Protein AF-A0A6I7F597-F1 (afdb_monomer_lite)

pLDDT: mean 78.73, std 21.81, range [27.98, 98.12]

Structure (mmCIF, N/CA/C/O backbone):
data_AF-A0A6I7F597-F1
#
_entry.id   AF-A0A6I7F597-F1
#
loop_
_atom_site.group_PDB
_atom_site.id
_atom_site.type_symbol
_atom_site.label_atom_id
_atom_site.label_alt_id
_atom_site.label_comp_id
_atom_site.label_asym_id
_atom_site.label_entity_id
_atom_site.label_seq_id
_atom_site.pdbx_PDB_ins_code
_atom_site.Cartn_x
_atom_site.Cartn_y
_atom_site.Cartn_z
_atom_site.occupancy
_atom_site.B_iso_or_equiv
_atom_site.auth_seq_id
_atom_site.auth_comp_id
_atom_site.auth_asym_id
_atom_site.auth_atom_id
_atom_site.pdbx_PDB_model_num
ATOM 1 N N . MET A 1 1 ? -23.644 -11.770 -2.701 1.00 31.27 1 MET A N 1
ATOM 2 C CA . MET A 1 1 ? -23.398 -11.623 -4.152 1.00 31.27 1 MET A CA 1
ATOM 3 C C . MET A 1 1 ? -21.929 -11.269 -4.325 1.00 31.27 1 MET A C 1
ATOM 5 O O . MET A 1 1 ? -21.565 -10.110 -4.203 1.00 31.27 1 MET A O 1
ATOM 9 N N . PHE A 1 2 ? -21.070 -12.281 -4.450 1.00 27.98 2 PHE A N 1
ATOM 10 C CA . PHE A 1 2 ? -19.623 -12.098 -4.568 1.00 27.98 2 PHE A CA 1
ATOM 11 C C . PHE A 1 2 ? -19.279 -11.944 -6.046 1.00 27.98 2 PHE A C 1
ATOM 13 O O . PHE A 1 2 ? -19.239 -12.925 -6.782 1.00 27.98 2 PHE A O 1
ATOM 20 N N . ILE A 1 3 ? -19.077 -10.710 -6.496 1.00 38.09 3 ILE A N 1
ATOM 21 C CA . ILE A 1 3 ? -18.437 -10.456 -7.786 1.00 38.09 3 ILE A CA 1
ATOM 22 C C . ILE A 1 3 ? -16.937 -10.677 -7.599 1.00 38.09 3 ILE A C 1
ATOM 24 O O . ILE A 1 3 ? -16.197 -9.772 -7.223 1.00 38.09 3 ILE A O 1
ATOM 28 N N . TYR A 1 4 ? -16.512 -11.920 -7.826 1.00 29.45 4 TYR A N 1
ATOM 29 C CA . TYR A 1 4 ? -15.136 -12.227 -8.190 1.00 29.45 4 TYR A CA 1
ATOM 30 C C . TYR A 1 4 ? -14.792 -11.369 -9.413 1.00 29.45 4 TYR A C 1
ATOM 32 O O . TYR A 1 4 ? -15.266 -11.636 -10.513 1.00 29.45 4 TYR A O 1
ATOM 40 N N . PHE A 1 5 ? -13.951 -10.353 -9.237 1.00 33.75 5 PHE A N 1
ATOM 41 C CA . PHE A 1 5 ? -13.165 -9.796 -10.339 1.00 33.75 5 PHE A CA 1
ATOM 42 C C . PHE A 1 5 ? -11.995 -10.761 -10.614 1.00 33.75 5 PHE A C 1
ATOM 44 O O . PHE A 1 5 ? -10.827 -10.403 -10.510 1.00 33.75 5 PHE A O 1
ATOM 51 N N . SER A 1 6 ? -12.322 -12.025 -10.906 1.00 36.94 6 SER A N 1
ATOM 52 C CA . SER A 1 6 ? -11.429 -12.875 -11.691 1.00 36.94 6 SER A CA 1
ATOM 53 C C . SER A 1 6 ? -11.524 -12.369 -13.121 1.00 36.94 6 SER A C 1
ATOM 55 O O . SER A 1 6 ? -12.610 -12.031 -13.582 1.00 36.94 6 SER A O 1
ATOM 57 N N . ASP A 1 7 ? -10.383 -12.308 -13.791 1.00 34.28 7 ASP A N 1
ATOM 58 C CA . ASP A 1 7 ? -10.235 -11.949 -15.204 1.00 34.28 7 ASP A CA 1
ATOM 59 C C . ASP A 1 7 ? -10.052 -10.450 -15.468 1.00 34.28 7 ASP A C 1
ATOM 61 O O . ASP A 1 7 ? -10.675 -9.837 -16.335 1.00 34.28 7 ASP A O 1
ATOM 65 N N . ALA A 1 8 ? -9.069 -9.862 -14.789 1.00 35.69 8 ALA A N 1
ATOM 66 C CA . ALA A 1 8 ? -8.280 -8.795 -15.394 1.00 35.69 8 ALA A CA 1
ATOM 67 C C . ALA A 1 8 ? -6.912 -9.352 -15.811 1.00 35.69 8 ALA A C 1
ATOM 69 O O . ALA A 1 8 ? -5.879 -9.030 -15.227 1.00 35.69 8 ALA A O 1
ATOM 70 N N . HIS A 1 9 ? -6.891 -10.184 -16.857 1.00 35.91 9 HIS A N 1
ATOM 71 C CA . HIS A 1 9 ? -5.687 -10.272 -17.676 1.00 35.91 9 HIS A CA 1
ATOM 72 C C . HIS A 1 9 ? -5.339 -8.848 -18.152 1.00 35.91 9 HIS A C 1
ATOM 74 O O . HIS A 1 9 ? -6.214 -8.165 -18.692 1.00 35.91 9 HIS A O 1
ATOM 80 N N . PRO A 1 10 ? -4.088 -8.376 -18.005 1.00 37.34 10 PRO A N 1
ATOM 81 C CA . PRO A 1 10 ? -3.702 -7.014 -18.387 1.00 37.34 10 PRO A CA 1
ATOM 82 C C . PRO A 1 10 ? -3.719 -6.772 -19.909 1.00 37.34 10 PRO A C 1
ATOM 84 O O . PRO A 1 10 ? -3.392 -5.683 -20.364 1.00 37.34 10 PRO A O 1
ATOM 87 N N . PHE A 1 11 ? -4.151 -7.759 -20.696 1.00 39.16 11 PHE A N 1
ATOM 88 C CA . PHE A 1 11 ? -4.411 -7.658 -22.126 1.00 39.16 11 PHE A CA 1
ATOM 89 C C . PHE A 1 11 ? -5.892 -7.924 -22.410 1.00 39.16 11 PHE A C 1
ATOM 91 O O . PHE A 1 11 ? -6.252 -8.853 -23.131 1.00 39.16 11 PHE A O 1
ATOM 98 N N . ARG A 1 12 ? -6.783 -7.102 -21.848 1.00 40.56 12 ARG A N 1
ATOM 99 C CA . ARG A 1 12 ? -8.114 -6.951 -22.441 1.00 40.56 12 A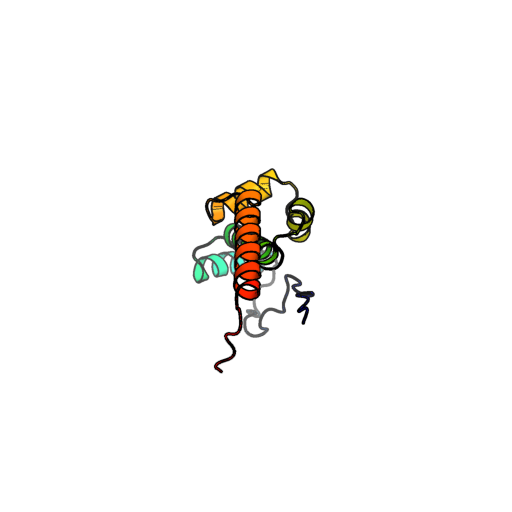RG A CA 1
ATOM 100 C C . ARG A 1 12 ? -7.876 -6.424 -23.854 1.00 40.56 12 ARG A C 1
ATOM 102 O O . ARG A 1 12 ? -7.258 -5.376 -24.013 1.00 40.56 12 ARG A O 1
ATOM 109 N N . SER A 1 13 ? -8.276 -7.212 -24.847 1.00 37.88 13 SER A N 1
ATOM 110 C CA . SER A 1 13 ? -8.184 -6.924 -26.279 1.00 37.88 13 SER A CA 1
ATOM 111 C C . SER A 1 13 ? -8.329 -5.428 -26.555 1.00 37.88 13 SER A C 1
ATOM 113 O O . SER A 1 13 ? -9.405 -4.861 -26.341 1.00 37.88 13 SER A O 1
ATOM 115 N N . PHE A 1 14 ? -7.239 -4.801 -27.003 1.00 46.34 14 PHE A N 1
ATOM 116 C CA . PHE A 1 14 ? -7.268 -3.440 -27.523 1.00 46.34 14 PHE A CA 1
ATOM 117 C C . PHE A 1 14 ? -8.377 -3.350 -28.580 1.00 46.34 14 PHE A C 1
ATOM 119 O O . PHE A 1 14 ? -8.545 -4.306 -29.349 1.00 46.34 14 PHE A O 1
ATOM 126 N N . PRO A 1 15 ? -9.152 -2.253 -28.642 1.00 38.28 15 PRO A N 1
ATOM 127 C CA . PRO A 1 15 ? -10.126 -2.078 -29.707 1.00 38.28 15 PRO A CA 1
ATOM 128 C C . PRO A 1 15 ? -9.402 -2.247 -31.046 1.00 38.28 15 PRO A C 1
ATOM 130 O O . PRO A 1 15 ? -8.496 -1.484 -31.378 1.00 38.28 15 PRO A O 1
ATOM 133 N N . SER A 1 16 ? -9.803 -3.266 -31.812 1.00 43.72 16 SER A N 1
ATOM 134 C CA . SER A 1 16 ? -9.207 -3.626 -33.109 1.00 43.72 16 SER A CA 1
ATOM 135 C C . SER A 1 16 ? -9.181 -2.458 -34.108 1.00 43.72 16 SER A C 1
ATOM 137 O O . SER A 1 16 ? -8.486 -2.534 -35.116 1.00 43.72 16 SER A O 1
ATOM 139 N N . ALA A 1 17 ? -9.924 -1.382 -33.836 1.00 42.06 17 ALA A N 1
ATOM 140 C CA . ALA A 1 17 ? -10.024 -0.185 -34.659 1.00 42.06 17 ALA A CA 1
ATOM 141 C C . ALA A 1 17 ? -8.843 0.800 -34.516 1.00 42.06 17 ALA A C 1
ATOM 143 O O . ALA A 1 17 ? -8.757 1.732 -35.308 1.00 42.06 17 ALA A O 1
ATOM 144 N N . ALA A 1 18 ? -7.941 0.618 -33.542 1.00 44.28 18 ALA A N 1
ATOM 145 C CA . ALA A 1 18 ? -6.822 1.540 -33.301 1.00 44.28 18 ALA A CA 1
ATOM 146 C C . ALA A 1 18 ? -5.446 0.988 -33.714 1.00 44.28 18 ALA A C 1
ATOM 148 O O . ALA A 1 18 ? -4.431 1.619 -33.435 1.00 44.28 18 ALA A O 1
ATOM 149 N N . ILE A 1 19 ? -5.377 -0.177 -34.370 1.00 50.47 19 ILE A N 1
ATOM 150 C CA . ILE A 1 19 ? -4.105 -0.734 -34.849 1.00 50.47 19 ILE A CA 1
ATOM 151 C C . ILE A 1 19 ? -3.723 -0.004 -36.144 1.00 50.47 19 ILE A C 1
ATOM 153 O O . ILE A 1 19 ? -4.351 -0.242 -37.177 1.00 50.47 19 ILE A O 1
ATOM 157 N N . PRO A 1 20 ? -2.687 0.857 -36.166 1.00 46.78 20 PRO A N 1
ATOM 158 C CA . PRO A 1 20 ? -2.216 1.425 -37.415 1.00 46.78 20 PRO A CA 1
ATOM 159 C C . PRO A 1 20 ? -1.567 0.277 -38.188 1.00 46.78 20 PRO A C 1
ATOM 161 O O . PRO A 1 20 ? -0.551 -0.268 -37.754 1.00 46.78 20 PRO A O 1
ATOM 164 N N . HIS A 1 21 ? -2.131 -0.089 -39.338 1.00 51.06 21 HIS A N 1
ATOM 165 C CA . HIS A 1 21 ? -1.700 -1.202 -40.200 1.00 51.06 21 HIS A CA 1
ATOM 166 C C . HIS A 1 21 ? -0.277 -1.054 -40.798 1.00 51.06 21 HIS A C 1
ATOM 168 O O . HIS A 1 21 ? 0.044 -1.664 -41.814 1.00 51.06 21 HIS A O 1
ATOM 174 N N . LYS A 1 22 ? 0.597 -0.224 -40.213 1.00 51.47 22 LYS A N 1
ATOM 175 C CA . LYS A 1 22 ? 1.879 0.172 -40.800 1.00 51.47 22 LYS A CA 1
ATOM 176 C C . LYS A 1 22 ? 2.988 0.413 -39.769 1.00 51.47 22 LYS A C 1
ATOM 178 O O . LYS A 1 22 ? 3.646 1.445 -39.821 1.00 51.47 22 LYS A O 1
ATOM 183 N N . LYS A 1 23 ? 3.226 -0.504 -38.822 1.00 50.03 23 LYS A N 1
ATOM 184 C CA . LYS A 1 23 ? 4.443 -0.473 -37.975 1.00 50.03 23 LYS A CA 1
ATOM 185 C C . LYS A 1 23 ? 4.973 -1.892 -37.727 1.00 50.03 23 LYS A C 1
ATOM 187 O O . LYS A 1 23 ? 4.344 -2.674 -37.024 1.00 50.03 23 LYS A O 1
ATOM 192 N N . SER A 1 24 ? 6.122 -2.223 -38.324 1.00 56.75 24 SER A N 1
ATOM 193 C CA . SER A 1 24 ? 6.662 -3.593 -38.424 1.00 56.75 24 SER A CA 1
ATOM 194 C C . SER A 1 24 ? 7.518 -4.062 -37.236 1.00 56.75 24 SER A C 1
ATOM 196 O O . SER A 1 24 ? 8.068 -5.158 -37.289 1.00 56.75 24 SER A O 1
ATOM 198 N N . SER A 1 25 ? 7.658 -3.270 -36.165 1.00 74.44 25 SER A N 1
ATOM 199 C CA . SER A 1 25 ? 8.523 -3.607 -35.025 1.00 74.44 25 SER A CA 1
ATOM 200 C C . SER A 1 25 ? 7.832 -3.390 -33.683 1.00 74.44 25 SER A C 1
ATOM 202 O O . SER A 1 25 ? 7.248 -2.333 -33.438 1.00 74.44 25 SER A O 1
ATOM 204 N N . ILE A 1 26 ? 7.978 -4.371 -32.789 1.00 67.94 26 ILE A N 1
ATOM 205 C CA . ILE A 1 26 ? 7.560 -4.331 -31.379 1.00 67.94 26 ILE A CA 1
ATOM 206 C C . ILE A 1 26 ? 8.097 -3.069 -30.673 1.00 67.94 26 ILE A C 1
ATOM 208 O O . ILE A 1 26 ? 7.407 -2.475 -29.849 1.00 67.94 26 ILE A O 1
ATOM 212 N N . ALA A 1 27 ? 9.289 -2.587 -31.043 1.00 70.19 27 ALA A N 1
ATOM 213 C CA . ALA A 1 27 ? 9.853 -1.357 -30.485 1.00 70.19 27 ALA A CA 1
ATOM 214 C C . ALA A 1 27 ? 9.014 -0.113 -30.829 1.00 70.19 27 ALA A C 1
ATOM 216 O O . ALA A 1 27 ? 8.787 0.744 -29.977 1.00 70.19 27 ALA A O 1
ATOM 217 N N . ALA A 1 28 ? 8.503 -0.028 -32.061 1.00 69.81 28 ALA A N 1
ATOM 218 C CA . ALA A 1 28 ? 7.656 1.085 -32.486 1.00 69.81 28 ALA A CA 1
ATOM 219 C C . ALA A 1 28 ? 6.298 1.077 -31.765 1.00 69.81 28 ALA A C 1
ATOM 221 O O . ALA A 1 28 ? 5.740 2.144 -31.492 1.00 69.81 28 ALA A O 1
ATOM 222 N N . TRP A 1 29 ? 5.793 -0.113 -31.427 1.00 72.50 29 TRP A N 1
ATOM 223 C CA . TRP A 1 29 ? 4.602 -0.282 -30.597 1.00 72.50 29 TRP A CA 1
ATOM 224 C C . TRP A 1 29 ? 4.814 0.260 -29.190 1.00 72.50 29 TRP A C 1
ATOM 226 O O . TRP A 1 29 ? 4.041 1.112 -28.762 1.00 72.50 29 TRP A O 1
ATOM 236 N N . PHE A 1 30 ? 5.901 -0.138 -28.523 1.00 75.75 30 PHE A N 1
ATOM 237 C CA . PHE A 1 30 ? 6.220 0.371 -27.190 1.00 75.75 30 PHE A CA 1
ATOM 238 C C . PHE A 1 30 ? 6.267 1.898 -27.165 1.00 75.75 30 PHE A C 1
ATOM 240 O O . PHE A 1 30 ? 5.524 2.510 -26.403 1.00 75.75 30 PHE A O 1
ATOM 247 N N . VAL A 1 31 ? 7.075 2.526 -28.027 1.00 76.19 31 VAL A N 1
ATOM 248 C CA . VAL A 1 31 ? 7.205 3.996 -28.052 1.00 76.19 31 VAL A CA 1
ATOM 249 C C . VAL A 1 31 ? 5.856 4.685 -28.278 1.00 76.19 31 VAL A C 1
ATOM 251 O O . VAL A 1 31 ? 5.560 5.675 -27.614 1.00 76.19 31 VAL A O 1
ATOM 254 N N . THR A 1 32 ? 5.017 4.145 -29.167 1.00 78.88 32 THR A N 1
ATOM 255 C CA . THR A 1 32 ? 3.690 4.721 -29.433 1.00 78.88 32 THR A CA 1
ATOM 256 C C . THR A 1 32 ? 2.804 4.657 -28.184 1.00 78.88 32 THR A C 1
ATOM 258 O O . THR A 1 32 ? 2.266 5.682 -27.781 1.00 78.88 32 THR A O 1
ATOM 261 N N . SER A 1 33 ? 2.718 3.503 -27.515 1.00 75.62 33 SER A N 1
ATOM 262 C CA . SER A 1 33 ? 1.912 3.349 -26.295 1.00 75.62 33 SER A CA 1
ATOM 263 C C . SER A 1 33 ? 2.425 4.192 -25.119 1.00 75.62 33 SER A C 1
ATOM 265 O O . SER A 1 33 ? 1.637 4.673 -24.306 1.00 75.62 33 SER A O 1
ATOM 267 N N . PHE A 1 34 ? 3.743 4.400 -25.018 1.00 82.56 34 PHE A N 1
ATOM 268 C CA . PHE A 1 34 ? 4.330 5.308 -24.026 1.00 82.56 34 PHE A CA 1
ATOM 269 C C . PHE A 1 34 ? 3.891 6.760 -24.249 1.00 82.56 34 PHE A C 1
ATOM 271 O O . PHE A 1 34 ? 3.503 7.428 -23.288 1.00 82.56 34 PHE A O 1
ATOM 278 N N . ASN A 1 35 ? 3.939 7.229 -25.498 1.00 80.88 35 ASN A N 1
ATOM 279 C CA . ASN A 1 35 ? 3.528 8.586 -25.853 1.00 80.88 35 ASN A CA 1
ATOM 280 C C . ASN A 1 35 ? 2.023 8.785 -25.664 1.00 80.88 35 ASN A C 1
ATOM 282 O O . ASN A 1 35 ? 1.621 9.781 -25.078 1.00 80.88 35 ASN A O 1
ATOM 286 N N . GLU A 1 36 ? 1.203 7.808 -26.047 1.00 82.56 36 GLU A N 1
ATOM 287 C CA . GLU A 1 36 ? -0.250 7.859 -25.860 1.00 82.56 36 GLU A CA 1
ATOM 288 C C . GLU A 1 36 ? -0.638 7.995 -24.378 1.00 82.56 36 GLU A C 1
ATOM 290 O O . GLU A 1 36 ? -1.479 8.818 -24.022 1.00 82.56 36 GLU A O 1
ATOM 295 N N . ALA A 1 37 ? 0.016 7.253 -23.478 1.00 80.19 37 ALA A N 1
ATOM 296 C CA . ALA A 1 37 ? -0.230 7.394 -22.043 1.00 80.19 37 ALA A CA 1
ATOM 297 C C . ALA A 1 37 ? 0.092 8.810 -21.534 1.00 80.19 37 ALA A C 1
ATOM 299 O O . ALA A 1 37 ? -0.660 9.362 -20.726 1.00 80.19 37 ALA A O 1
ATOM 300 N N . LEU A 1 38 ? 1.187 9.404 -22.018 1.00 85.62 38 LEU A N 1
ATOM 301 C CA . LEU A 1 38 ? 1.567 10.775 -21.679 1.00 85.62 38 LEU A CA 1
ATOM 302 C C . LEU A 1 38 ? 0.576 11.794 -22.248 1.00 85.62 38 LEU A C 1
ATOM 304 O O . LEU A 1 38 ? 0.194 12.711 -21.529 1.00 85.62 38 LEU A O 1
ATOM 308 N N . GLU A 1 39 ? 0.135 11.624 -23.492 1.00 87.44 39 GLU A N 1
ATOM 309 C CA . GLU A 1 39 ? -0.835 12.509 -24.145 1.00 87.44 39 GLU A CA 1
ATOM 310 C C . GLU A 1 39 ? -2.205 12.471 -23.455 1.00 87.44 39 GLU A C 1
ATOM 312 O O . GLU A 1 39 ? -2.795 13.518 -23.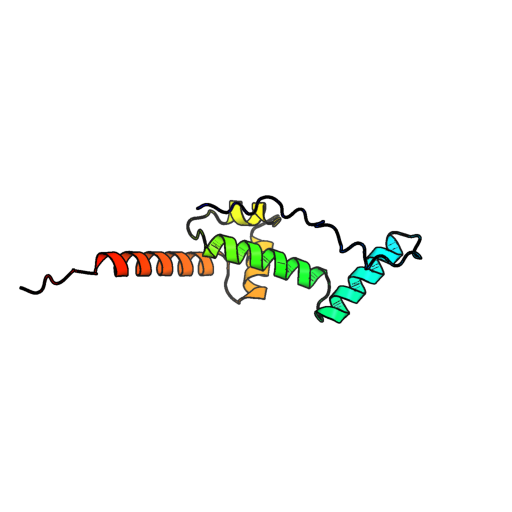201 1.00 87.44 39 GLU A O 1
ATOM 317 N N . LEU A 1 40 ? -2.696 11.279 -23.101 1.00 86.31 40 LEU A N 1
ATOM 318 C CA . LEU A 1 40 ? -4.023 11.109 -22.503 1.00 86.31 40 LEU A CA 1
ATOM 319 C C . LEU A 1 40 ? -4.074 11.477 -21.017 1.00 86.31 40 LEU A C 1
ATOM 321 O O . LEU A 1 40 ? -5.110 11.928 -20.532 1.00 86.31 40 LEU A O 1
ATOM 325 N N . THR A 1 41 ? -2.990 11.238 -20.270 1.00 85.56 41 THR A N 1
ATOM 326 C CA . THR A 1 41 ? -3.014 11.325 -18.796 1.00 85.56 41 THR A CA 1
ATOM 327 C C . THR A 1 41 ? -2.005 12.304 -18.202 1.00 85.56 41 THR A C 1
ATOM 329 O O . THR A 1 41 ? -2.085 12.609 -17.014 1.00 85.56 41 THR A O 1
ATOM 332 N N . GLY A 1 42 ? -1.019 12.768 -18.976 1.00 89.50 42 GLY A N 1
ATOM 333 C CA . GLY A 1 42 ? 0.126 13.532 -18.468 1.00 89.50 42 GLY A CA 1
ATOM 334 C C . GLY A 1 42 ? 1.094 12.710 -17.604 1.00 89.50 42 GLY A C 1
ATOM 335 O O . GLY A 1 42 ? 2.039 13.255 -17.029 1.00 89.50 42 GLY A O 1
ATOM 336 N N . LEU A 1 43 ? 0.879 11.395 -17.480 1.00 87.06 43 LEU A N 1
ATOM 337 C CA . LEU A 1 43 ? 1.672 10.499 -16.647 1.00 87.06 43 LEU A CA 1
ATOM 338 C C . LEU A 1 43 ? 2.458 9.513 -17.503 1.00 87.06 43 LEU A C 1
ATOM 340 O O . LEU A 1 43 ? 1.975 8.987 -18.502 1.00 87.06 43 LEU A O 1
ATOM 344 N N . SER A 1 44 ? 3.681 9.202 -17.071 1.00 89.75 44 SER A N 1
ATOM 345 C CA . SER A 1 44 ? 4.416 8.099 -17.683 1.00 89.75 44 SER A CA 1
ATOM 346 C C . SER A 1 44 ? 3.711 6.769 -17.380 1.00 89.75 44 SER A C 1
ATOM 348 O O . SER A 1 44 ? 3.146 6.613 -16.291 1.00 89.75 44 SER A O 1
ATOM 350 N N . PRO A 1 45 ? 3.808 5.754 -18.255 1.00 85.50 45 PRO A N 1
ATOM 351 C CA . PRO A 1 45 ? 3.233 4.431 -18.000 1.00 85.50 45 PRO A CA 1
ATOM 352 C C . PRO A 1 45 ? 3.656 3.804 -16.677 1.00 85.50 45 PRO A C 1
ATOM 354 O O . PRO A 1 45 ? 2.866 3.112 -16.045 1.00 85.50 45 PRO A O 1
ATOM 357 N N . LYS A 1 46 ? 4.871 4.095 -16.197 1.00 87.88 46 LYS A N 1
ATOM 358 C CA . LYS A 1 46 ? 5.320 3.662 -14.867 1.00 87.88 46 LYS A CA 1
ATOM 359 C C . LYS A 1 46 ? 4.463 4.269 -13.751 1.00 87.88 46 LYS A C 1
ATOM 361 O O . LYS A 1 46 ? 4.062 3.553 -12.838 1.00 87.88 46 LYS A O 1
ATOM 366 N N . LYS A 1 47 ? 4.172 5.573 -13.823 1.00 90.31 47 LYS A N 1
ATOM 367 C CA . LYS A 1 47 ? 3.301 6.257 -12.854 1.00 90.31 47 LYS A CA 1
ATOM 368 C 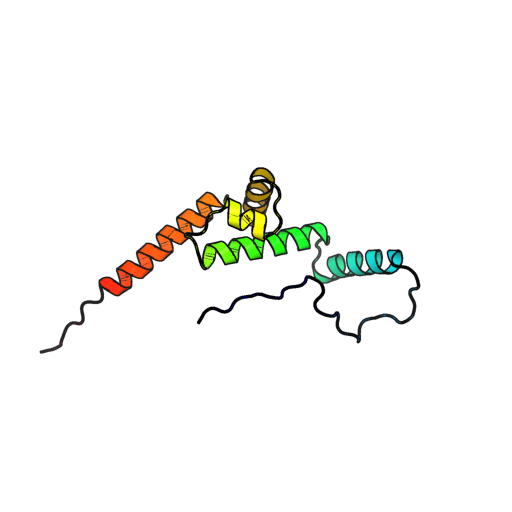C . LYS A 1 47 ? 1.864 5.748 -12.954 1.00 90.31 47 LYS A C 1
ATOM 370 O O . LYS A 1 47 ? 1.248 5.507 -11.922 1.00 90.31 47 LYS A O 1
ATOM 375 N N . LEU A 1 48 ? 1.368 5.526 -14.172 1.00 90.31 48 LEU A N 1
ATOM 376 C CA . LEU A 1 48 ? 0.025 4.991 -14.393 1.00 90.31 48 LEU A CA 1
ATOM 377 C C . LEU A 1 48 ? -0.119 3.568 -13.834 1.00 90.31 48 LEU A C 1
ATOM 379 O O . LEU A 1 48 ? -1.054 3.293 -13.091 1.00 90.31 48 LEU A O 1
ATOM 383 N N . SER A 1 49 ? 0.843 2.687 -14.120 1.00 89.88 49 SER A N 1
ATOM 384 C CA . SER A 1 49 ? 0.881 1.321 -13.584 1.00 89.88 49 SER A CA 1
ATOM 385 C C . SER A 1 49 ? 0.930 1.314 -12.055 1.00 89.88 49 SER A C 1
ATOM 387 O O . SER A 1 49 ? 0.175 0.577 -11.421 1.00 89.88 49 SER A O 1
ATOM 389 N N . LYS A 1 50 ? 1.750 2.186 -11.454 1.00 91.62 50 LYS A N 1
ATOM 390 C CA . LYS A 1 50 ? 1.794 2.373 -10.000 1.00 91.62 50 LYS A CA 1
ATOM 391 C C . LYS A 1 50 ? 0.437 2.811 -9.438 1.00 91.62 50 LYS A C 1
ATOM 393 O O . LYS A 1 50 ? -0.041 2.200 -8.489 1.00 91.62 50 LYS A O 1
ATOM 398 N N . ALA A 1 51 ? -0.192 3.829 -10.025 1.00 92.00 51 ALA A N 1
ATOM 399 C CA . ALA A 1 51 ? -1.488 4.333 -9.571 1.00 92.00 51 ALA A CA 1
ATOM 400 C C . ALA A 1 51 ? -2.602 3.281 -9.706 1.00 92.00 51 ALA A C 1
ATOM 402 O O . ALA A 1 51 ? -3.421 3.131 -8.800 1.00 92.00 51 ALA A O 1
ATOM 403 N N . ALA A 1 52 ? -2.607 2.519 -10.804 1.00 92.25 52 ALA A N 1
ATOM 404 C CA . ALA A 1 52 ? -3.558 1.435 -11.027 1.00 92.25 52 ALA A CA 1
ATOM 405 C C . ALA A 1 52 ? -3.416 0.336 -9.964 1.00 92.25 52 ALA A C 1
ATOM 407 O O . ALA A 1 52 ? -4.405 -0.012 -9.318 1.00 92.25 52 ALA A O 1
ATOM 408 N N . ARG A 1 53 ? -2.187 -0.144 -9.725 1.00 94.19 53 ARG A N 1
ATOM 409 C CA . ARG A 1 53 ? -1.895 -1.153 -8.696 1.00 94.19 53 ARG A CA 1
ATOM 410 C C . ARG A 1 53 ? -2.289 -0.668 -7.303 1.00 94.19 53 ARG A C 1
ATOM 412 O O . ARG A 1 53 ? -2.996 -1.366 -6.581 1.00 94.19 53 ARG A O 1
ATOM 419 N N . PHE A 1 54 ? -1.886 0.551 -6.947 1.00 95.44 54 PHE A N 1
ATOM 420 C CA . PHE A 1 54 ? -2.276 1.183 -5.690 1.00 95.44 54 PHE A CA 1
ATOM 421 C C . PHE A 1 54 ? -3.802 1.194 -5.517 1.00 95.44 54 PHE A C 1
ATOM 423 O O . PHE A 1 54 ? -4.315 0.800 -4.470 1.00 95.44 54 PHE A O 1
ATOM 430 N N . ASN A 1 55 ? -4.538 1.620 -6.548 1.00 95.44 55 ASN A N 1
ATOM 431 C CA . ASN A 1 55 ? -5.987 1.729 -6.468 1.00 95.44 55 ASN A CA 1
ATOM 432 C C . ASN A 1 55 ? -6.660 0.359 -6.292 1.00 95.44 55 ASN A C 1
ATOM 434 O O . ASN A 1 55 ? -7.633 0.264 -5.548 1.00 95.44 55 ASN A O 1
ATOM 438 N N . GLN A 1 56 ? -6.130 -0.694 -6.919 1.00 96.25 56 GLN A N 1
ATOM 439 C CA . GLN A 1 56 ? -6.609 -2.065 -6.721 1.00 96.25 56 GLN A CA 1
ATOM 440 C C . GLN A 1 56 ? -6.448 -2.515 -5.263 1.00 96.25 56 GLN A C 1
ATOM 442 O O . GLN A 1 56 ? -7.432 -2.927 -4.650 1.00 96.25 56 GLN A O 1
ATOM 447 N N . VAL A 1 57 ? -5.260 -2.338 -4.671 1.00 97.12 57 VAL A N 1
ATOM 448 C CA . VAL A 1 57 ? -5.028 -2.682 -3.256 1.00 97.12 57 VAL A CA 1
ATOM 449 C C . VAL A 1 57 ? -5.926 -1.864 -2.330 1.00 97.12 57 VAL A C 1
ATOM 451 O O . VAL A 1 57 ? -6.558 -2.404 -1.422 1.00 97.12 57 VAL A O 1
ATOM 454 N N . ARG A 1 58 ? -6.032 -0.553 -2.570 1.00 97.38 58 ARG A N 1
ATOM 455 C CA . ARG A 1 58 ? -6.891 0.332 -1.777 1.00 97.38 58 ARG A CA 1
ATOM 456 C C . ARG A 1 58 ? -8.345 -0.139 -1.799 1.00 97.38 58 ARG A C 1
ATOM 458 O O . ARG A 1 58 ? -8.981 -0.177 -0.750 1.00 97.38 58 ARG A O 1
ATOM 465 N N . LEU A 1 59 ? -8.869 -0.509 -2.969 1.00 97.31 59 LEU A N 1
ATOM 466 C CA . LEU A 1 59 ? -10.228 -1.038 -3.100 1.00 97.31 59 LEU A CA 1
ATOM 467 C C . LEU A 1 59 ? -10.380 -2.401 -2.414 1.00 97.31 59 LEU A C 1
ATOM 469 O O . LEU A 1 59 ? -11.389 -2.625 -1.750 1.00 97.31 59 LEU A O 1
ATOM 473 N N . ARG A 1 60 ? -9.378 -3.282 -2.502 1.00 97.75 60 ARG A N 1
ATOM 474 C CA . ARG A 1 60 ? -9.384 -4.569 -1.793 1.00 97.75 60 ARG A CA 1
ATOM 475 C C . ARG A 1 60 ? -9.521 -4.379 -0.282 1.00 97.75 60 ARG A C 1
ATOM 477 O O . ARG A 1 60 ? -10.383 -5.013 0.322 1.00 97.75 60 ARG A O 1
ATOM 484 N N . ILE A 1 61 ? -8.726 -3.478 0.302 1.00 97.31 61 ILE A N 1
ATOM 485 C CA . ILE A 1 61 ? -8.783 -3.144 1.735 1.00 97.31 61 ILE A CA 1
ATOM 486 C C . ILE A 1 61 ? -10.110 -2.454 2.080 1.00 97.31 61 ILE A C 1
ATOM 488 O O . ILE A 1 61 ? -10.693 -2.737 3.119 1.00 97.31 61 ILE A O 1
ATOM 492 N N . PHE A 1 62 ? -10.618 -1.580 1.208 1.00 96.12 62 PHE A N 1
ATOM 493 C CA . PHE A 1 62 ? -11.901 -0.905 1.417 1.00 96.12 62 PHE A CA 1
ATOM 494 C C . PHE A 1 62 ? -13.072 -1.892 1.542 1.00 96.12 62 PHE A C 1
ATOM 496 O O . PHE A 1 62 ? -13.917 -1.729 2.417 1.00 96.12 62 PHE A O 1
ATOM 503 N N . PHE A 1 63 ? -13.128 -2.910 0.677 1.00 95.81 63 PHE A N 1
ATOM 504 C CA . PHE A 1 63 ? -14.208 -3.904 0.686 1.00 95.81 63 PHE A CA 1
ATOM 505 C C . PHE A 1 63 ? -13.991 -5.044 1.681 1.00 95.81 63 PHE A C 1
ATOM 507 O O . PHE A 1 63 ? -14.944 -5.722 2.055 1.00 95.81 63 PHE A O 1
ATOM 514 N N . THR A 1 64 ? -12.752 -5.309 2.088 1.00 96.25 64 THR A N 1
ATOM 515 C CA . THR A 1 64 ? -12.435 -6.370 3.050 1.00 96.25 64 THR A CA 1
ATOM 516 C C . THR A 1 64 ? -11.290 -5.915 3.945 1.00 96.25 64 THR A C 1
ATOM 518 O O . THR A 1 64 ? -10.142 -6.317 3.749 1.00 96.25 64 THR A O 1
ATOM 521 N N . PRO A 1 65 ? -11.577 -5.059 4.934 1.00 95.69 65 PRO A N 1
ATOM 522 C CA . PRO A 1 65 ? -10.534 -4.482 5.774 1.00 95.69 65 PRO A CA 1
ATOM 523 C C . PRO A 1 65 ? -9.882 -5.503 6.712 1.00 95.69 65 PRO A C 1
ATOM 525 O O . PRO A 1 65 ? -8.788 -5.272 7.209 1.00 95.69 65 PRO A O 1
ATOM 528 N N . GLU A 1 66 ? -10.497 -6.665 6.915 1.00 96.38 66 GLU A N 1
ATOM 529 C CA . GLU A 1 66 ? -9.944 -7.752 7.728 1.00 96.38 66 GLU A CA 1
ATOM 530 C C . GLU A 1 66 ? -8.781 -8.493 7.050 1.00 96.38 66 GLU A C 1
ATOM 532 O O . GLU A 1 66 ? -8.040 -9.191 7.738 1.00 96.38 66 GLU A O 1
ATOM 537 N N . ILE A 1 67 ? -8.569 -8.296 5.741 1.00 96.56 67 ILE A N 1
ATOM 538 C CA . ILE A 1 67 ? -7.527 -8.976 4.958 1.00 96.56 67 ILE A CA 1
ATOM 539 C C . ILE A 1 67 ? -6.126 -8.827 5.570 1.00 96.56 67 ILE A C 1
ATOM 541 O O . ILE A 1 67 ? -5.786 -7.772 6.119 1.00 96.56 67 ILE A O 1
ATOM 545 N N . ASP A 1 68 ? -5.301 -9.866 5.432 1.00 97.38 68 ASP A N 1
ATOM 546 C CA . ASP A 1 68 ? -3.869 -9.773 5.697 1.00 97.38 68 ASP A CA 1
ATOM 547 C C . ASP A 1 68 ? -3.178 -8.905 4.631 1.00 97.38 68 ASP A C 1
ATOM 549 O O . ASP A 1 68 ? -3.386 -9.056 3.424 1.00 97.38 68 ASP A O 1
ATOM 553 N N . LEU A 1 69 ? -2.364 -7.948 5.074 1.00 97.25 69 LEU A N 1
ATOM 554 C CA . LEU A 1 69 ? -1.738 -6.995 4.160 1.00 97.25 69 LEU A CA 1
ATOM 555 C C . LEU A 1 69 ? -0.569 -7.588 3.371 1.00 97.25 69 LEU A C 1
ATOM 557 O O . LEU A 1 69 ? -0.288 -7.082 2.284 1.00 97.25 69 LEU A O 1
ATOM 561 N N . HIS A 1 70 ? 0.102 -8.625 3.877 1.00 97.38 70 HIS A N 1
ATOM 562 C CA . HIS A 1 70 ? 1.147 -9.317 3.127 1.00 97.38 70 HIS A CA 1
ATOM 563 C C . HIS A 1 70 ? 0.534 -10.167 2.015 1.00 97.38 70 HIS A C 1
ATOM 565 O O . HIS A 1 70 ? 1.010 -10.120 0.884 1.00 97.38 70 HIS A O 1
ATOM 571 N N . ASP A 1 71 ? -0.564 -10.866 2.279 1.00 96.31 71 ASP A N 1
ATOM 572 C CA . ASP A 1 71 ? -1.282 -11.585 1.224 1.00 96.31 71 ASP A CA 1
ATOM 573 C C . ASP A 1 71 ? -1.808 -10.611 0.161 1.00 96.31 71 ASP A C 1
ATOM 575 O O . ASP A 1 71 ? -1.584 -10.801 -1.036 1.00 96.31 71 ASP A O 1
ATOM 579 N N . CYS A 1 72 ? -2.407 -9.500 0.601 1.00 96.25 72 CYS A N 1
ATOM 580 C CA . CYS A 1 72 ? -2.898 -8.448 -0.286 1.00 96.25 72 CYS A CA 1
ATOM 581 C C . CYS A 1 72 ? -1.780 -7.862 -1.163 1.00 96.25 72 CYS A C 1
ATOM 583 O O . CYS A 1 72 ? -1.940 -7.728 -2.374 1.00 96.25 72 CYS A O 1
ATOM 585 N N . MET A 1 73 ? -0.620 -7.516 -0.591 1.00 96.06 73 MET A N 1
ATOM 586 C CA . MET A 1 73 ? 0.459 -6.917 -1.382 1.00 96.06 73 MET A CA 1
ATOM 587 C C . MET A 1 73 ? 0.974 -7.892 -2.455 1.00 96.06 73 MET A C 1
ATOM 589 O O . MET A 1 73 ? 1.202 -7.473 -3.594 1.00 96.06 73 MET A O 1
ATOM 593 N N . HIS A 1 74 ? 1.107 -9.182 -2.120 1.00 96.25 74 HIS A N 1
ATOM 594 C CA . HIS A 1 74 ? 1.556 -10.204 -3.063 1.00 96.25 74 HIS A CA 1
ATOM 595 C C . HIS A 1 74 ? 0.530 -10.430 -4.182 1.00 96.25 74 HIS A C 1
ATOM 597 O O . HIS A 1 74 ? 0.924 -10.501 -5.347 1.00 96.25 74 HIS A O 1
ATOM 603 N N . GLU A 1 75 ? -0.770 -10.454 -3.857 1.00 95.44 75 GLU A N 1
ATOM 604 C CA . GLU A 1 75 ? -1.873 -10.580 -4.828 1.00 95.44 75 GLU A CA 1
ATOM 605 C C . GLU A 1 75 ? -1.785 -9.513 -5.933 1.00 95.44 75 GLU A C 1
ATOM 607 O O . GLU A 1 75 ? -1.999 -9.803 -7.111 1.00 95.44 75 GLU A O 1
ATOM 612 N N . PHE A 1 76 ? -1.391 -8.286 -5.579 1.00 94.94 76 PHE A N 1
ATOM 613 C CA . PHE A 1 76 ? -1.293 -7.161 -6.516 1.00 94.94 76 PHE A CA 1
ATOM 614 C C . PHE A 1 76 ? 0.131 -6.890 -7.034 1.00 94.94 76 PHE A C 1
ATOM 616 O O . PHE A 1 76 ? 0.386 -5.863 -7.672 1.00 94.94 76 PHE A O 1
ATOM 623 N N . GLY A 1 77 ? 1.064 -7.823 -6.828 1.00 92.50 77 GLY A N 1
ATOM 624 C CA . GLY A 1 77 ? 2.390 -7.794 -7.452 1.00 92.50 77 GLY A CA 1
ATOM 625 C C . GLY A 1 77 ? 3.408 -6.881 -6.767 1.00 92.50 77 GLY A C 1
ATOM 626 O O . GLY A 1 77 ? 4.330 -6.390 -7.425 1.00 92.50 77 GLY A O 1
ATOM 627 N N . TYR A 1 78 ? 3.257 -6.636 -5.464 1.00 95.94 78 TYR A N 1
ATOM 628 C CA . TYR A 1 78 ? 4.339 -6.109 -4.636 1.00 95.94 78 TYR A CA 1
ATOM 629 C C . TYR A 1 78 ? 5.236 -7.248 -4.156 1.00 95.94 78 TYR A C 1
ATOM 631 O O . TYR A 1 78 ? 4.759 -8.276 -3.688 1.00 95.94 78 TYR A O 1
ATOM 639 N N . TYR A 1 79 ? 6.548 -7.043 -4.267 1.00 94.31 79 TYR A N 1
ATOM 640 C CA . TYR A 1 79 ? 7.545 -8.021 -3.834 1.00 94.31 79 TYR A CA 1
ATOM 641 C C . TYR A 1 79 ? 7.810 -7.958 -2.326 1.00 94.31 79 TYR A C 1
ATOM 643 O O . TYR A 1 79 ? 8.002 -8.980 -1.679 1.00 94.31 79 TYR A O 1
ATOM 651 N N . ASP A 1 80 ? 7.823 -6.748 -1.764 1.00 96.62 80 ASP A N 1
ATOM 652 C CA . ASP A 1 80 ? 8.079 -6.523 -0.349 1.00 96.62 80 ASP A CA 1
ATOM 653 C C . ASP A 1 80 ? 7.220 -5.386 0.210 1.00 96.62 80 ASP A C 1
ATOM 655 O O . ASP A 1 80 ? 6.687 -4.528 -0.509 1.00 96.62 80 ASP A O 1
ATOM 659 N N . TYR A 1 81 ? 7.117 -5.380 1.538 1.00 96.50 81 TYR A N 1
ATOM 660 C CA . TYR A 1 81 ? 6.290 -4.426 2.260 1.00 96.50 81 TYR A CA 1
ATOM 661 C C . TYR A 1 81 ? 6.839 -2.991 2.194 1.00 96.50 81 TYR A C 1
ATOM 663 O O . TYR A 1 81 ? 6.072 -2.036 2.312 1.00 96.50 81 TYR A O 1
ATOM 671 N N . ALA A 1 82 ? 8.146 -2.800 1.984 1.00 96.94 82 ALA A N 1
ATOM 672 C CA . ALA A 1 82 ? 8.744 -1.467 1.922 1.00 96.94 82 ALA A CA 1
ATOM 673 C C . ALA A 1 82 ? 8.292 -0.717 0.660 1.00 96.94 82 ALA A C 1
ATOM 675 O O . ALA A 1 82 ? 7.855 0.432 0.755 1.00 96.94 82 ALA A O 1
ATOM 676 N N . HIS A 1 83 ? 8.320 -1.376 -0.503 1.00 95.00 83 HIS A N 1
ATOM 677 C CA . HIS A 1 83 ? 7.789 -0.828 -1.753 1.00 95.00 83 HIS A CA 1
ATOM 678 C C . HIS A 1 83 ? 6.280 -0.614 -1.679 1.00 95.00 83 HIS A C 1
ATOM 680 O O . HIS A 1 83 ? 5.791 0.438 -2.089 1.00 95.00 83 HIS A O 1
ATOM 686 N N . PHE A 1 84 ? 5.554 -1.578 -1.112 1.00 97.00 84 PHE A N 1
ATOM 687 C CA . PHE A 1 84 ? 4.113 -1.475 -0.919 1.00 97.00 84 PHE A CA 1
ATOM 688 C C . PHE A 1 84 ? 3.728 -0.264 -0.060 1.00 97.00 84 PHE A C 1
ATOM 690 O O . PHE A 1 84 ? 2.953 0.589 -0.491 1.00 97.00 84 PHE A O 1
ATOM 697 N N . SER A 1 85 ? 4.323 -0.150 1.128 1.00 97.50 85 SER A N 1
ATOM 698 C CA . SER A 1 85 ? 4.050 0.931 2.074 1.00 97.50 85 SER A CA 1
ATOM 699 C C . SER A 1 85 ? 4.433 2.300 1.512 1.00 97.50 85 SER A C 1
ATOM 701 O O . SER A 1 85 ? 3.663 3.258 1.615 1.00 97.50 85 SER A O 1
ATOM 703 N N . LYS A 1 86 ? 5.592 2.389 0.847 1.00 96.75 86 LYS A N 1
ATOM 704 C CA . LYS A 1 86 ? 6.047 3.617 0.192 1.00 96.75 86 LYS A CA 1
ATOM 705 C C . LYS A 1 86 ? 5.098 4.051 -0.920 1.00 96.75 86 LYS A C 1
ATOM 707 O O . LYS A 1 86 ? 4.719 5.217 -0.962 1.00 96.75 86 LYS A O 1
ATOM 712 N N . ASP A 1 87 ? 4.693 3.134 -1.796 1.00 95.31 87 ASP A N 1
ATOM 713 C CA . ASP A 1 87 ? 3.771 3.449 -2.886 1.00 95.31 87 ASP A CA 1
ATOM 714 C C . ASP A 1 87 ? 2.417 3.927 -2.361 1.00 95.31 87 ASP A C 1
ATOM 716 O O . ASP A 1 87 ? 1.905 4.938 -2.839 1.00 95.31 87 ASP A O 1
ATOM 720 N N . PHE A 1 88 ? 1.873 3.249 -1.349 1.00 97.00 88 PHE A N 1
ATOM 721 C CA . PHE A 1 88 ? 0.603 3.618 -0.726 1.00 97.00 88 PHE A CA 1
ATOM 722 C C . PHE A 1 88 ? 0.658 5.027 -0.118 1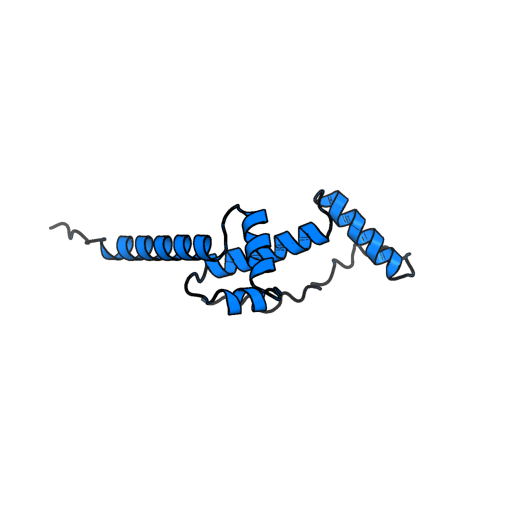.00 97.00 88 PHE A C 1
ATOM 724 O O . PHE A 1 88 ? -0.213 5.862 -0.384 1.00 97.00 88 PHE A O 1
ATOM 7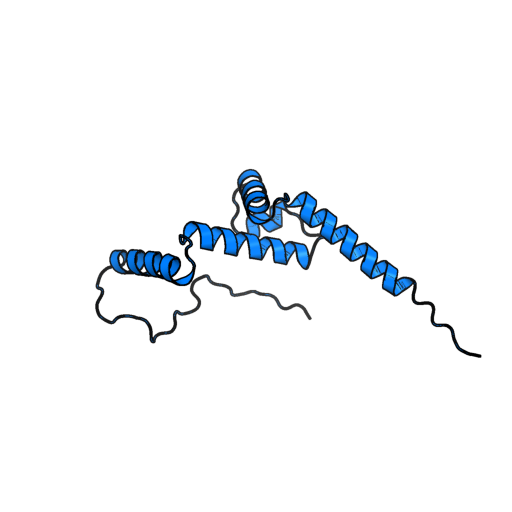31 N N . LYS A 1 89 ? 1.740 5.323 0.615 1.00 97.00 89 LYS A N 1
ATOM 732 C CA . LYS A 1 89 ? 1.973 6.632 1.231 1.00 97.00 89 LYS A CA 1
ATOM 733 C C . LYS A 1 89 ? 2.179 7.734 0.201 1.00 97.00 89 LYS A C 1
ATOM 735 O O . LYS A 1 89 ? 1.647 8.825 0.370 1.00 97.00 89 LYS A O 1
ATOM 740 N N . GLU A 1 90 ? 2.909 7.467 -0.875 1.00 95.81 90 GLU A N 1
ATOM 741 C CA . GLU A 1 90 ? 3.083 8.437 -1.961 1.00 95.81 90 GLU A CA 1
ATOM 742 C C . GLU A 1 90 ? 1.763 8.749 -2.683 1.00 95.81 90 GLU A C 1
ATOM 744 O O . GLU A 1 90 ? 1.602 9.855 -3.192 1.00 95.81 90 GLU A O 1
ATOM 749 N N . CYS A 1 91 ? 0.817 7.806 -2.726 1.00 94.12 91 CYS A N 1
ATOM 750 C CA . CYS A 1 91 ? -0.463 8.004 -3.400 1.00 94.12 91 CYS A CA 1
ATOM 751 C C . CYS A 1 91 ? -1.511 8.745 -2.555 1.00 94.12 91 CYS A C 1
ATOM 753 O O . CYS A 1 91 ? -2.230 9.572 -3.113 1.00 94.12 91 CYS A O 1
ATOM 755 N N . ILE A 1 92 ? -1.638 8.458 -1.251 1.00 94.12 92 ILE A N 1
ATOM 756 C CA . ILE A 1 92 ? -2.694 9.061 -0.400 1.00 94.12 92 ILE A CA 1
ATOM 757 C C . ILE A 1 92 ? -2.221 9.595 0.958 1.00 94.12 92 ILE A C 1
ATOM 759 O O . ILE A 1 92 ? -3.043 9.983 1.782 1.00 94.12 92 ILE A O 1
ATOM 763 N N . GLY A 1 93 ? -0.917 9.605 1.226 1.00 96.69 93 GLY A N 1
ATOM 764 C CA . GLY A 1 93 ? -0.346 10.139 2.468 1.00 96.69 93 GLY A CA 1
ATOM 765 C C . GLY A 1 93 ? -0.427 9.213 3.686 1.00 96.69 93 GLY A C 1
ATOM 766 O O . GLY A 1 93 ? 0.177 9.529 4.707 1.00 96.69 93 GLY A O 1
ATOM 767 N N . LEU A 1 94 ? -1.103 8.068 3.574 1.00 96.56 94 LEU A N 1
ATOM 768 C CA . LEU A 1 94 ? -1.247 7.061 4.632 1.00 96.56 94 LEU A CA 1
ATOM 769 C C . LEU A 1 94 ? -0.453 5.803 4.295 1.00 96.56 94 LEU A C 1
ATOM 771 O O . LEU A 1 94 ? -0.307 5.467 3.121 1.00 96.56 94 LEU A O 1
ATOM 775 N N . ILE A 1 95 ? 0.017 5.072 5.303 1.00 97.56 95 ILE A N 1
ATOM 776 C CA . ILE A 1 95 ? 0.538 3.714 5.085 1.00 97.56 95 ILE A CA 1
ATOM 777 C C . ILE A 1 95 ? -0.606 2.677 5.097 1.00 97.56 95 ILE A C 1
ATOM 779 O O . ILE A 1 95 ? -1.673 2.938 5.660 1.00 97.56 95 ILE A O 1
ATOM 783 N N . PRO A 1 96 ? -0.410 1.476 4.517 1.00 97.56 96 PRO A N 1
ATOM 784 C CA . PRO A 1 96 ? -1.466 0.468 4.386 1.00 97.56 96 PRO A CA 1
ATOM 785 C C . PRO A 1 96 ? -2.152 0.090 5.707 1.00 97.56 96 PRO A C 1
ATOM 787 O O . PRO A 1 96 ? -3.377 0.001 5.757 1.00 97.56 96 PRO A O 1
ATOM 790 N N . ASN A 1 97 ? -1.378 -0.064 6.788 1.00 97.62 97 ASN A N 1
ATOM 791 C CA . ASN A 1 97 ? -1.899 -0.365 8.128 1.00 97.62 97 ASN A CA 1
ATOM 792 C C . ASN A 1 97 ? -2.831 0.730 8.663 1.00 97.62 97 ASN A C 1
ATOM 794 O O . ASN A 1 97 ? -3.886 0.419 9.207 1.00 97.62 97 ASN A O 1
ATOM 798 N N . GLU A 1 98 ? -2.473 2.004 8.491 1.00 98.12 98 GLU A N 1
ATOM 799 C CA . GLU A 1 98 ? -3.304 3.130 8.939 1.00 98.12 98 GLU A CA 1
ATOM 800 C C . GLU A 1 98 ? -4.635 3.148 8.186 1.00 98.12 98 GLU A C 1
ATOM 802 O O . GLU A 1 98 ? -5.700 3.261 8.792 1.00 98.12 98 GLU A O 1
ATOM 807 N N . TYR A 1 99 ? -4.582 2.967 6.863 1.00 97.88 99 TYR A N 1
ATOM 808 C CA . TYR A 1 99 ? -5.782 2.914 6.034 1.00 97.88 99 TYR A CA 1
ATOM 809 C C . TYR A 1 99 ? -6.682 1.723 6.391 1.00 97.88 99 TYR A C 1
ATOM 811 O O . TYR A 1 99 ? -7.898 1.883 6.503 1.00 97.88 99 TYR A O 1
ATOM 819 N N . ARG A 1 100 ? -6.091 0.542 6.615 1.00 97.81 100 ARG A N 1
ATOM 820 C CA . ARG A 1 100 ? -6.806 -0.664 7.052 1.00 97.81 100 ARG A CA 1
ATOM 821 C C . ARG A 1 100 ? -7.507 -0.447 8.390 1.00 97.81 100 ARG A C 1
ATOM 823 O O . ARG A 1 100 ? -8.698 -0.723 8.493 1.00 97.81 100 ARG A O 1
ATOM 830 N N . ASN A 1 101 ? -6.803 0.089 9.384 1.00 97.81 101 ASN A N 1
ATOM 831 C CA . ASN A 1 101 ? -7.373 0.354 10.705 1.00 97.81 101 ASN A CA 1
ATOM 832 C C . ASN A 1 101 ? -8.535 1.348 10.619 1.00 97.81 101 ASN A C 1
ATOM 834 O O . ASN A 1 101 ? -9.604 1.096 11.170 1.00 97.81 101 ASN A O 1
ATOM 838 N N . TRP A 1 102 ? -8.376 2.420 9.839 1.00 96.69 102 TRP A N 1
ATOM 839 C CA . TRP A 1 102 ? -9.453 3.379 9.611 1.00 96.69 102 TRP A CA 1
ATOM 840 C C . TRP A 1 102 ? -10.695 2.736 8.964 1.00 96.69 102 TRP A C 1
ATOM 842 O O . TRP A 1 102 ? -11.829 3.065 9.326 1.00 96.69 102 TRP A O 1
ATOM 852 N N . MET A 1 103 ? -10.505 1.792 8.034 1.00 96.50 103 MET A N 1
ATOM 853 C CA . MET A 1 103 ? -11.608 1.022 7.447 1.00 96.50 103 MET A CA 1
ATOM 854 C C . MET A 1 103 ? -12.271 0.070 8.448 1.00 96.50 103 MET A C 1
ATOM 856 O O . MET A 1 103 ? -13.499 0.015 8.480 1.00 96.50 103 MET A O 1
ATOM 860 N N . LEU A 1 104 ? -11.496 -0.632 9.283 1.00 96.44 104 LEU A N 1
ATOM 861 C CA . LEU A 1 104 ? -12.025 -1.509 10.337 1.00 96.44 104 LEU A CA 1
ATOM 862 C C . LEU A 1 104 ? -12.900 -0.727 11.321 1.00 96.44 104 LEU A C 1
ATOM 864 O O . LEU A 1 104 ? -14.042 -1.098 11.581 1.00 96.44 104 LEU A O 1
ATOM 868 N N . GLU A 1 105 ? -12.409 0.410 11.810 1.00 95.62 105 GLU A N 1
ATOM 869 C CA . GLU A 1 105 ? -13.179 1.272 12.708 1.00 95.62 105 GLU A CA 1
ATOM 870 C C . GLU A 1 105 ? -14.465 1.779 12.052 1.00 95.62 105 GLU A C 1
ATOM 872 O O . GLU A 1 105 ? -15.518 1.840 12.688 1.00 95.62 105 GLU A O 1
ATOM 877 N N . LYS A 1 106 ? -14.392 2.161 10.771 1.00 93.25 106 LYS A N 1
ATOM 878 C CA . LYS A 1 106 ? -15.567 2.591 10.014 1.00 93.25 106 LYS A CA 1
ATOM 879 C C . LYS A 1 106 ? -16.591 1.464 9.903 1.00 93.25 106 LYS A C 1
ATOM 881 O O . LYS A 1 106 ? -17.764 1.720 10.142 1.00 93.25 106 LYS A O 1
ATOM 886 N N . MET A 1 107 ? -16.158 0.249 9.579 1.00 91.62 107 MET A N 1
ATOM 887 C CA . MET A 1 107 ? -17.028 -0.921 9.470 1.00 91.62 107 MET A CA 1
ATOM 888 C C . MET A 1 107 ? -17.738 -1.224 10.796 1.00 91.62 107 MET A C 1
ATOM 890 O O . MET A 1 107 ? -18.959 -1.359 10.807 1.00 91.62 107 MET A O 1
ATOM 894 N N . ASN A 1 108 ? -17.007 -1.209 11.915 1.00 90.88 108 ASN A N 1
ATOM 895 C CA . ASN A 1 108 ? -17.572 -1.464 13.244 1.00 90.88 108 ASN A CA 1
ATOM 896 C C . ASN A 1 108 ? -18.612 -0.405 13.643 1.00 90.88 108 ASN A C 1
ATOM 898 O O . ASN A 1 108 ? -19.681 -0.732 14.153 1.00 90.88 108 ASN A O 1
ATOM 902 N N . ARG A 1 109 ? -18.349 0.882 13.367 1.00 89.75 109 ARG A N 1
ATOM 903 C CA . ARG A 1 109 ? -19.322 1.956 13.644 1.00 89.75 109 ARG A CA 1
ATOM 904 C C . ARG A 1 109 ? -20.624 1.786 12.862 1.00 89.75 109 ARG A C 1
ATOM 906 O O . ARG A 1 109 ? -21.693 2.067 13.397 1.00 89.75 109 ARG A O 1
ATOM 913 N N . GLU A 1 110 ? -20.541 1.363 11.604 1.00 84.62 110 GLU A N 1
ATOM 914 C CA . GLU A 1 110 ? -21.729 1.173 10.768 1.00 84.62 110 GLU A CA 1
ATOM 915 C C . GLU A 1 110 ? -22.529 -0.076 11.173 1.00 84.62 110 GLU A C 1
ATOM 917 O O . GLU A 1 110 ? -23.758 -0.040 11.123 1.00 84.62 110 GLU A O 1
ATOM 922 N N . GLN A 1 111 ? -21.868 -1.130 11.665 1.00 76.56 111 GLN A N 1
ATOM 923 C CA . GLN A 1 111 ? -22.546 -2.284 12.270 1.00 76.56 111 GLN A CA 1
ATOM 924 C C . GLN A 1 111 ? -23.333 -1.881 13.529 1.00 76.56 111 GLN A C 1
ATOM 926 O O . GLN A 1 111 ? -24.535 -2.135 13.610 1.00 76.56 111 GLN A O 1
ATOM 931 N N . HIS A 1 112 ? -22.713 -1.142 14.456 1.00 74.06 112 HIS A N 1
ATOM 932 C CA . HIS A 1 112 ? -23.382 -0.709 15.690 1.00 74.06 112 HIS A CA 1
ATOM 933 C C . HIS A 1 112 ? -24.523 0.297 15.468 1.00 74.06 112 HIS A C 1
ATOM 935 O O . HIS A 1 112 ? -25.452 0.359 16.273 1.00 74.06 112 HIS A O 1
ATOM 941 N N . LYS A 1 113 ? -24.517 1.085 14.384 1.00 67.88 113 LYS A N 1
ATOM 942 C CA . LYS A 1 113 ? -25.673 1.935 14.039 1.00 67.88 113 LYS A CA 1
ATOM 943 C C . LYS A 1 113 ? -26.920 1.118 13.706 1.00 67.88 113 LYS A C 1
ATOM 945 O O . LYS A 1 113 ? -28.011 1.554 14.051 1.00 67.88 113 LYS A O 1
ATOM 950 N N . HIS A 1 114 ? -26.767 -0.029 13.042 1.00 60.62 114 HIS A N 1
ATOM 951 C CA . HIS A 1 114 ? -27.893 -0.903 12.703 1.00 60.62 114 HIS A CA 1
ATOM 952 C C . HIS A 1 114 ? -28.444 -1.643 13.929 1.00 60.62 114 HIS A C 1
ATOM 954 O O . HIS A 1 114 ? -29.653 -1.826 14.026 1.00 60.62 114 HIS A O 1
ATOM 960 N N . GLU A 1 115 ? -27.588 -2.018 14.882 1.00 61.94 115 GLU A N 1
ATOM 961 C CA . GLU A 1 115 ? -28.008 -2.681 16.128 1.00 61.94 115 GLU A CA 1
ATOM 962 C C . GLU A 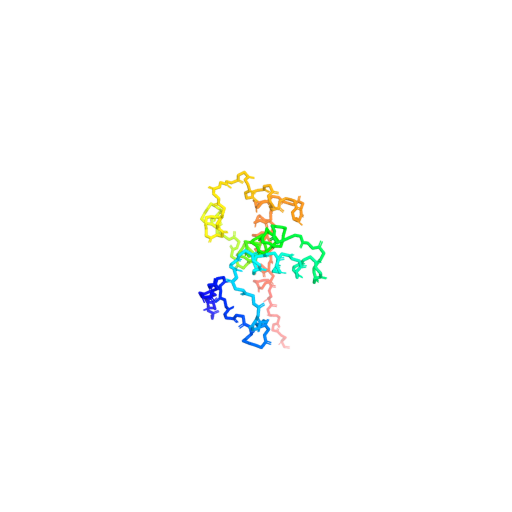1 115 ? -28.836 -1.766 17.044 1.00 61.94 115 GLU A C 1
ATOM 964 O O . GLU A 1 115 ? -29.739 -2.231 17.732 1.00 61.94 115 GLU A O 1
ATOM 969 N N . ASN A 1 116 ? -28.564 -0.457 17.033 1.00 60.53 116 ASN A N 1
ATOM 970 C CA . ASN A 1 116 ? -29.240 0.517 17.896 1.00 60.53 116 ASN A CA 1
ATOM 971 C C . ASN A 1 116 ? -30.550 1.079 17.312 1.00 60.53 116 ASN A C 1
ATOM 973 O O . ASN A 1 116 ? -31.118 2.016 17.877 1.00 60.53 116 ASN A O 1
ATOM 977 N N . VAL A 1 117 ? -31.059 0.531 16.202 1.00 59.94 117 VAL A N 1
ATOM 978 C CA . VAL A 1 117 ? -32.395 0.883 15.699 1.00 59.94 117 VAL A CA 1
ATOM 979 C C . VAL A 1 117 ? -33.437 0.111 16.509 1.00 59.94 117 VAL A C 1
ATOM 981 O O . VAL A 1 117 ? -33.923 -0.944 16.108 1.00 59.94 117 VAL A O 1
ATOM 984 N N . VAL A 1 118 ? -33.768 0.637 17.688 1.00 63.22 118 VAL A N 1
ATOM 985 C CA . VAL A 1 118 ? -34.930 0.188 18.460 1.00 63.22 118 VAL A CA 1
ATOM 986 C C . VAL A 1 118 ? -36.176 0.646 17.705 1.00 63.22 118 VAL A C 1
ATOM 988 O O . VAL A 1 118 ? -36.432 1.844 17.590 1.00 63.22 118 VAL A O 1
ATOM 991 N N . PHE A 1 119 ? -36.944 -0.301 17.165 1.00 67.19 119 PHE A N 1
ATOM 992 C CA . PHE A 1 119 ? -38.270 -0.010 16.632 1.00 67.19 119 PHE A CA 1
ATOM 993 C C . PHE A 1 119 ? -39.168 0.394 17.801 1.00 67.19 119 PHE A C 1
ATOM 995 O O . PHE A 1 119 ? -39.570 -0.451 18.599 1.00 67.19 119 PHE A O 1
ATOM 1002 N N . LEU A 1 120 ? -39.460 1.688 17.915 1.00 68.81 120 LEU A N 1
ATOM 1003 C CA . LEU A 1 120 ? -40.574 2.150 18.731 1.00 68.81 120 LEU A CA 1
ATOM 1004 C C . LEU A 1 120 ? -41.841 1.619 18.055 1.00 68.81 120 LEU A C 1
ATOM 1006 O O . LEU A 1 120 ? -42.178 2.032 16.948 1.00 68.81 120 LEU A O 1
ATOM 1010 N N . GLN A 1 121 ? -42.470 0.619 18.668 1.00 53.22 121 GLN A N 1
ATOM 1011 C CA . GLN A 1 121 ? -43.835 0.261 18.317 1.00 53.22 121 GLN A CA 1
ATOM 1012 C C . GLN A 1 121 ? -44.713 1.380 18.872 1.00 53.22 121 GLN A C 1
ATOM 1014 O O . GLN A 1 121 ? -44.790 1.543 20.088 1.00 53.22 121 GLN A O 1
ATOM 1019 N N . ASP A 1 122 ? -45.286 2.187 17.981 1.00 58.59 122 ASP A N 1
ATOM 1020 C CA . ASP A 1 122 ? -46.322 3.149 18.350 1.00 58.59 122 ASP A CA 1
ATOM 1021 C C . ASP A 1 122 ? -47.529 2.356 18.894 1.00 58.59 122 ASP A C 1
ATOM 1023 O O . ASP A 1 122 ? -48.034 1.459 18.209 1.00 58.59 122 ASP A O 1
ATOM 1027 N N . GLU A 1 123 ? -47.918 2.637 20.145 1.00 55.97 123 GLU A N 1
ATOM 1028 C CA . GLU A 1 123 ? -49.092 2.067 20.837 1.00 55.97 123 GLU A CA 1
ATOM 1029 C C . GLU A 1 123 ? -50.425 2.593 20.283 1.00 55.97 123 GLU A C 1
ATOM 1031 O O . GLU A 1 123 ? -50.512 3.799 19.948 1.00 55.97 123 GLU A O 1
#

Secondary structure (DSSP, 8-state):
---------S-----GGG--S----HHHHHHHHHHHHHHHHSS-HHHHHHHHHHHHHHHHHHH-TTS-HHHHHHHTT-SSHHHHHHHHHHHHSS-HHHHHHHHHHHHHHHHHHHHT-------

Radius of gyration: 21.05 Å; chains: 1; bounding box: 59×26×62 Å

Sequence (123 aa):
MFIYFSDAHPFRSFPSAAIPHKKSSIAAWFVTSFNEALELTGLSPKKLSKAARFNQVRLRIFFTPEIDLHDCMHEFGYYDYAHFSKDFKECIGLIPNEYRNWMLEKMNREQHKHENVVFLQDE

Foldseek 3Di:
DDPPPPDPPVCPDDDPVPDPPDDDDPVVVVVVVQVVCCVVPVDGVVVVLLLVLLVQLLVVCLVPLVDDVVVSCVVSPHPDQVVQQVSNCVNPVGGSVVSSVVSVVVVVVVVVVVVPPDPPPDD